Protein AF-W0HW18-F1 (afdb_monomer_lite)

Secondary structure (DSSP, 8-state):
--HHHHHHHHHHHHHTT-HHHHHHHHHHHHHHS-HHHHHHHHHHHHHHHHHHHTT--

Organism: NCBI:txid1239307

Foldseek 3Di:
DALVVLQVVLVVCVVVVVLVSSLVSLCVSLVNDDPVCNVVSNVSSVVSVVCVVVVPD

InterPro domains:
  IPR047666 ANR transcriptional regulator [NF033650] (2-54)

Sequence (57 aa):
MNYQLLSRRAAELERSHELIKARDMWKDAAKEAAPANREWAELRAALCDTKIERGWK

pLDDT: mean 90.96, std 7.54, range [57.28, 95.81]

Radius of gyration: 10.47 Å; chains: 1; bounding box: 29×17×24 Å

Structure (mmCIF, N/CA/C/O backbone):
data_AF-W0HW18-F1
#
_entry.id   AF-W0HW18-F1
#
loop_
_atom_site.group_PDB
_atom_site.id
_atom_site.type_symbol
_atom_site.label_atom_id
_atom_site.label_alt_id
_atom_site.label_comp_id
_atom_site.label_asym_id
_atom_site.label_entity_id
_atom_site.label_seq_id
_atom_site.pdbx_PDB_ins_code
_atom_site.Cartn_x
_atom_site.Cartn_y
_atom_site.Cartn_z
_atom_site.occupancy
_atom_site.B_iso_or_equiv
_atom_site.auth_seq_id
_atom_site.auth_comp_id
_atom_site.auth_asym_id
_atom_site.auth_atom_id
_atom_site.pdbx_PDB_model_num
ATOM 1 N N . MET A 1 1 ? 14.617 -3.661 -0.384 1.00 59.09 1 MET A N 1
ATOM 2 C CA . MET A 1 1 ? 13.787 -4.702 0.280 1.00 59.09 1 MET A CA 1
ATOM 3 C C . MET A 1 1 ? 12.860 -5.257 -0.796 1.00 59.09 1 MET A C 1
ATOM 5 O O . MET A 1 1 ? 12.203 -4.463 -1.438 1.00 59.09 1 MET A O 1
ATOM 9 N N . ASN A 1 2 ? 12.856 -6.561 -1.103 1.00 86.88 2 ASN A N 1
ATOM 10 C CA . ASN A 1 2 ? 12.188 -7.064 -2.321 1.00 86.88 2 ASN A CA 1
ATOM 11 C C . ASN A 1 2 ? 10.664 -6.788 -2.306 1.00 86.88 2 ASN A C 1
ATOM 13 O O . ASN A 1 2 ? 9.991 -7.134 -1.331 1.00 86.88 2 ASN A O 1
ATOM 17 N N . TYR A 1 3 ? 10.126 -6.224 -3.397 1.00 88.31 3 TYR A N 1
ATOM 18 C CA . TYR A 1 3 ? 8.695 -5.990 -3.640 1.00 88.31 3 TYR A CA 1
ATOM 19 C C . TYR A 1 3 ? 7.801 -7.159 -3.203 1.00 88.31 3 TYR A C 1
ATOM 21 O O . TYR A 1 3 ? 6.765 -6.949 -2.573 1.00 88.31 3 TYR A O 1
ATOM 29 N N . GLN A 1 4 ? 8.202 -8.402 -3.488 1.00 90.25 4 GLN A N 1
ATOM 30 C CA . GLN A 1 4 ? 7.417 -9.594 -3.140 1.00 90.25 4 GLN A CA 1
ATOM 31 C C . GLN A 1 4 ? 7.236 -9.765 -1.625 1.00 90.25 4 GLN A C 1
ATOM 33 O O . GLN A 1 4 ? 6.173 -10.173 -1.163 1.00 90.25 4 GLN A O 1
ATOM 38 N N . LEU A 1 5 ? 8.261 -9.430 -0.838 1.00 93.56 5 LEU A N 1
ATOM 39 C CA . LEU A 1 5 ? 8.202 -9.518 0.619 1.00 93.56 5 LEU A CA 1
ATOM 40 C C . LEU A 1 5 ? 7.290 -8.422 1.190 1.00 93.56 5 LEU A C 1
ATOM 42 O O . LEU A 1 5 ? 6.444 -8.697 2.041 1.00 93.56 5 LEU A O 1
ATOM 46 N N . LEU A 1 6 ? 7.441 -7.193 0.683 1.00 93.12 6 LEU A N 1
ATOM 47 C CA . LEU A 1 6 ? 6.655 -6.029 1.100 1.00 93.12 6 LEU A CA 1
ATOM 48 C C . LEU A 1 6 ? 5.172 -6.202 0.766 1.00 93.12 6 LEU A C 1
ATOM 50 O O . LEU A 1 6 ? 4.324 -6.061 1.642 1.00 93.12 6 LEU A O 1
ATOM 54 N N . SER A 1 7 ? 4.860 -6.587 -0.472 1.00 92.94 7 SER A N 1
ATOM 55 C CA . SER A 1 7 ? 3.487 -6.822 -0.936 1.00 92.94 7 SER A CA 1
ATOM 56 C C . SER A 1 7 ? 2.804 -7.969 -0.190 1.00 92.94 7 SER A C 1
ATOM 58 O O . SER A 1 7 ? 1.643 -7.843 0.203 1.00 92.94 7 SER A O 1
ATOM 60 N N . ARG A 1 8 ? 3.522 -9.066 0.091 1.00 95.19 8 ARG A N 1
ATOM 61 C CA . ARG A 1 8 ? 2.999 -10.151 0.931 1.00 95.19 8 ARG A CA 1
ATOM 62 C C . ARG A 1 8 ? 2.661 -9.653 2.333 1.00 95.19 8 ARG A C 1
ATOM 64 O O . ARG A 1 8 ? 1.566 -9.922 2.823 1.00 95.19 8 ARG A O 1
ATOM 71 N N . ARG A 1 9 ? 3.577 -8.922 2.974 1.00 94.56 9 ARG A N 1
ATOM 72 C CA . ARG A 1 9 ? 3.355 -8.421 4.334 1.00 94.56 9 ARG A CA 1
ATOM 73 C C . ARG A 1 9 ? 2.226 -7.393 4.386 1.00 94.56 9 ARG A C 1
ATOM 75 O O . ARG A 1 9 ? 1.421 -7.423 5.312 1.00 94.56 9 ARG A O 1
ATOM 82 N N . ALA A 1 10 ? 2.130 -6.530 3.379 1.00 94.69 10 ALA A N 1
ATOM 83 C CA . ALA A 1 10 ? 1.041 -5.574 3.233 1.00 94.69 10 ALA A CA 1
ATOM 84 C C . ALA A 1 10 ? -0.319 -6.284 3.099 1.00 94.69 10 ALA A C 1
ATOM 86 O O . ALA A 1 10 ? -1.276 -5.918 3.777 1.00 94.69 10 ALA A O 1
ATOM 87 N N . ALA A 1 11 ? -0.391 -7.362 2.309 1.00 94.56 11 ALA A N 1
ATOM 88 C CA . ALA A 1 11 ? -1.602 -8.169 2.169 1.00 94.56 11 ALA A CA 1
ATOM 89 C C . ALA A 1 11 ? -1.999 -8.901 3.467 1.00 94.56 11 ALA A C 1
ATOM 91 O O . ALA A 1 11 ? -3.188 -9.025 3.762 1.00 94.56 11 ALA A O 1
ATOM 92 N N . GLU A 1 12 ? -1.030 -9.377 4.255 1.00 95.75 12 GLU A N 1
ATOM 93 C CA . GLU A 1 12 ? -1.285 -9.941 5.589 1.00 95.75 12 GLU A CA 1
ATOM 94 C C . GLU A 1 12 ? -1.879 -8.884 6.534 1.00 95.75 12 GLU A C 1
ATOM 96 O O . GLU A 1 12 ? -2.882 -9.148 7.192 1.00 95.75 12 GLU A O 1
ATOM 101 N N . LEU A 1 13 ? -1.319 -7.670 6.544 1.00 94.44 13 LEU A N 1
ATOM 102 C CA . LEU A 1 13 ? -1.824 -6.553 7.350 1.00 94.44 13 LEU A CA 1
ATOM 103 C C . LEU A 1 13 ? -3.235 -6.123 6.928 1.00 94.44 13 LEU A C 1
ATOM 105 O O . LEU A 1 13 ? -4.065 -5.835 7.788 1.00 94.44 13 LEU A O 1
ATOM 109 N N . GLU A 1 14 ? -3.537 -6.133 5.626 1.00 92.25 14 GLU A N 1
ATOM 110 C CA . GLU A 1 14 ? -4.895 -5.876 5.137 1.00 92.25 14 GLU A CA 1
ATOM 111 C C . GLU A 1 14 ? -5.911 -6.898 5.648 1.00 92.25 14 GLU A C 1
ATOM 113 O O . GLU A 1 14 ? -7.023 -6.514 6.003 1.00 92.25 14 GLU A O 1
ATOM 118 N N . ARG A 1 15 ? -5.549 -8.188 5.693 1.00 92.25 15 ARG A N 1
ATOM 119 C CA . ARG A 1 15 ? -6.427 -9.241 6.235 1.00 92.25 15 ARG A CA 1
ATOM 120 C C . ARG A 1 15 ? -6.645 -9.090 7.737 1.00 92.25 15 ARG A C 1
ATOM 122 O O . ARG A 1 15 ? -7.720 -9.419 8.225 1.00 92.25 15 ARG A O 1
ATOM 129 N N . SER A 1 16 ? -5.648 -8.574 8.448 1.00 93.00 16 SER A N 1
ATOM 130 C CA . SER A 1 16 ? -5.727 -8.278 9.881 1.00 93.00 16 SER A CA 1
ATOM 131 C C . SER A 1 16 ? -6.400 -6.934 10.199 1.00 93.00 16 SER A C 1
ATOM 133 O O . SER A 1 16 ? -6.395 -6.527 11.356 1.00 93.00 16 SER A O 1
ATOM 135 N N . HIS A 1 17 ? -6.952 -6.228 9.203 1.00 89.44 17 HIS A N 1
ATOM 136 C CA . HIS A 1 17 ? -7.530 -4.880 9.340 1.00 89.44 17 HIS A CA 1
ATOM 137 C C . HIS A 1 17 ? -6.558 -3.815 9.883 1.00 89.44 17 HIS A C 1
ATOM 139 O O . HIS A 1 17 ? -6.966 -2.729 10.295 1.00 89.44 17 HIS A O 1
ATOM 145 N N . GLU A 1 18 ? -5.248 -4.055 9.808 1.00 93.62 18 GLU A N 1
ATOM 146 C CA . GLU A 1 18 ? -4.220 -3.073 10.158 1.00 93.62 18 GLU A CA 1
ATOM 147 C C . GLU A 1 18 ? -3.966 -2.116 8.982 1.00 93.62 18 GLU A C 1
ATOM 149 O O . GLU A 1 18 ? -2.856 -2.003 8.461 1.00 93.62 18 GLU A O 1
ATOM 154 N N . LEU A 1 19 ? -5.024 -1.428 8.541 1.00 91.69 19 LEU A N 1
ATOM 155 C CA . LEU A 1 19 ? -5.077 -0.702 7.267 1.00 91.69 19 LEU A CA 1
ATOM 156 C C . LEU A 1 19 ? -4.018 0.404 7.134 1.00 91.69 19 LEU A C 1
ATOM 158 O O . LEU A 1 19 ? -3.476 0.594 6.049 1.00 91.69 19 LEU A O 1
ATOM 162 N N . ILE A 1 20 ? -3.681 1.102 8.225 1.00 93.06 20 ILE A N 1
ATOM 163 C CA . ILE A 1 20 ? -2.639 2.147 8.220 1.00 93.06 20 ILE A CA 1
ATOM 164 C C . ILE A 1 20 ? -1.271 1.526 7.917 1.00 93.06 20 ILE A C 1
ATOM 166 O O . ILE A 1 20 ? -0.570 1.973 7.011 1.00 93.06 20 ILE A O 1
ATOM 170 N N . LYS A 1 21 ? -0.918 0.444 8.623 1.00 94.31 21 LYS A N 1
ATOM 171 C CA . LYS A 1 21 ? 0.349 -0.262 8.395 1.00 94.31 21 LYS A CA 1
ATOM 172 C C . LYS A 1 21 ? 0.372 -0.916 7.018 1.00 94.31 21 LYS A C 1
ATOM 174 O O . LYS A 1 21 ? 1.404 -0.902 6.357 1.00 94.31 21 LYS A O 1
ATOM 179 N N . ALA A 1 22 ? -0.758 -1.473 6.580 1.00 95.31 22 ALA A N 1
ATOM 180 C CA . ALA A 1 22 ? -0.892 -2.055 5.253 1.00 95.31 22 ALA A CA 1
ATOM 181 C C . ALA A 1 22 ? -0.630 -1.018 4.155 1.00 95.31 22 ALA A C 1
ATOM 183 O O . ALA A 1 22 ? 0.160 -1.275 3.251 1.00 95.31 22 ALA A O 1
ATOM 184 N N . ARG A 1 23 ? -1.229 0.174 4.264 1.00 95.50 23 ARG A N 1
ATOM 185 C CA . ARG A 1 23 ? -1.001 1.288 3.339 1.00 95.50 23 ARG A CA 1
ATOM 186 C C . ARG A 1 23 ? 0.467 1.675 3.266 1.00 95.50 23 ARG A C 1
ATOM 188 O O . ARG A 1 23 ? 1.001 1.812 2.168 1.00 95.50 23 ARG A O 1
ATOM 195 N N . ASP A 1 24 ? 1.101 1.890 4.413 1.00 95.25 24 ASP A N 1
ATOM 196 C CA . ASP A 1 24 ? 2.493 2.339 4.450 1.00 95.25 24 ASP A CA 1
ATOM 197 C C . ASP A 1 24 ? 3.406 1.273 3.820 1.00 95.25 24 ASP A C 1
ATOM 199 O O . ASP A 1 24 ? 4.250 1.588 2.982 1.00 95.25 24 ASP A O 1
ATOM 203 N N . MET A 1 25 ? 3.121 -0.005 4.086 1.00 95.50 25 MET A N 1
ATOM 204 C CA . MET A 1 25 ? 3.818 -1.133 3.467 1.00 95.50 25 MET A CA 1
ATOM 205 C C . MET A 1 25 ? 3.576 -1.229 1.949 1.00 95.50 25 MET A C 1
ATOM 207 O O . MET A 1 25 ? 4.494 -1.571 1.206 1.00 95.50 25 MET A O 1
ATOM 211 N N . TRP A 1 26 ? 2.375 -0.900 1.458 1.00 95.81 26 TRP A N 1
ATOM 212 C CA . TRP A 1 26 ? 2.088 -0.809 0.020 1.00 95.81 26 TRP A CA 1
ATOM 213 C C . TRP A 1 26 ? 2.817 0.349 -0.658 1.00 95.81 26 TRP A C 1
ATOM 215 O O . TRP A 1 26 ? 3.318 0.183 -1.769 1.00 95.81 26 TRP A O 1
ATOM 225 N N . LYS A 1 27 ? 2.931 1.499 0.014 1.00 95.12 27 LYS A N 1
ATOM 226 C CA . LYS A 1 27 ? 3.717 2.640 -0.477 1.00 95.12 27 LYS A CA 1
ATOM 227 C C . LYS A 1 27 ? 5.198 2.286 -0.583 1.00 95.12 27 LYS A C 1
ATOM 229 O O . LYS A 1 27 ? 5.837 2.653 -1.565 1.00 95.12 27 LYS A O 1
ATOM 234 N N . ASP A 1 28 ? 5.735 1.542 0.380 1.00 94.62 28 ASP A N 1
ATOM 235 C CA . ASP A 1 28 ? 7.111 1.050 0.304 1.00 94.62 28 ASP A CA 1
ATOM 236 C C . ASP A 1 28 ? 7.275 -0.039 -0.764 1.00 94.62 28 ASP A C 1
ATOM 238 O O . ASP A 1 28 ? 8.253 -0.018 -1.511 1.00 94.62 28 ASP A O 1
ATOM 242 N N . ALA A 1 29 ? 6.289 -0.928 -0.928 1.00 94.50 29 ALA A N 1
ATOM 243 C CA . ALA A 1 29 ? 6.276 -1.897 -2.021 1.00 94.50 29 ALA A CA 1
ATOM 244 C C . ALA A 1 29 ? 6.311 -1.200 -3.390 1.00 94.50 29 ALA A C 1
ATOM 246 O O . ALA A 1 29 ? 7.062 -1.628 -4.259 1.00 94.50 29 ALA A O 1
ATOM 247 N N . ALA A 1 30 ? 5.559 -0.111 -3.577 1.00 94.06 30 ALA A N 1
ATOM 248 C CA . ALA A 1 30 ? 5.533 0.648 -4.826 1.00 94.06 30 ALA A CA 1
ATOM 249 C C . ALA A 1 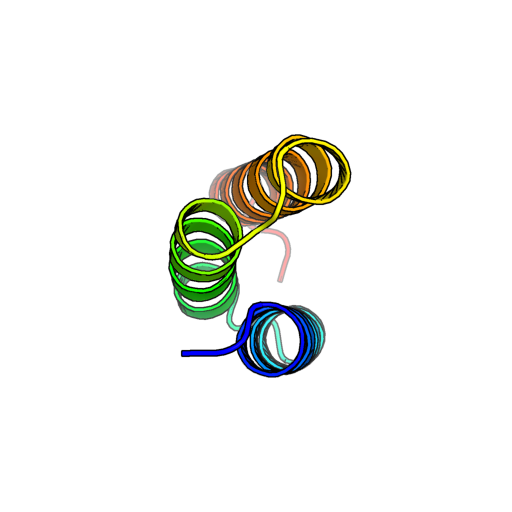30 ? 6.897 1.261 -5.190 1.00 94.06 30 ALA A C 1
ATOM 251 O O . ALA A 1 30 ? 7.251 1.299 -6.367 1.00 94.06 30 ALA A O 1
ATOM 252 N N . LYS A 1 31 ? 7.685 1.700 -4.198 1.00 93.0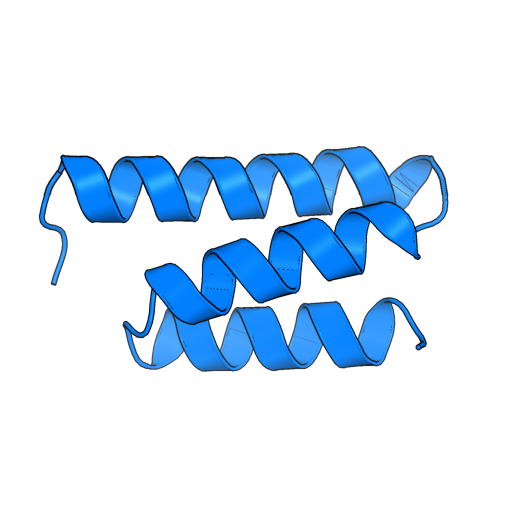6 31 LYS A N 1
ATOM 253 C CA . LYS A 1 31 ? 9.039 2.248 -4.421 1.00 93.06 31 LYS A CA 1
ATOM 254 C C . LYS A 1 31 ? 10.017 1.190 -4.937 1.00 93.06 31 LYS A C 1
ATOM 256 O O . LYS A 1 31 ? 10.877 1.504 -5.750 1.00 93.06 31 LYS A O 1
ATOM 261 N N . GLU A 1 32 ? 9.868 -0.047 -4.469 1.00 91.00 32 GLU A N 1
ATOM 262 C CA . GLU A 1 32 ? 10.737 -1.182 -4.812 1.00 91.00 32 GLU A CA 1
ATOM 263 C C . GLU A 1 32 ? 10.187 -2.015 -5.989 1.00 91.00 32 GLU A C 1
ATOM 265 O O . GLU A 1 32 ? 10.809 -2.988 -6.422 1.00 91.00 32 GLU A O 1
ATOM 270 N N . ALA A 1 33 ? 8.998 -1.674 -6.492 1.00 91.06 33 ALA A N 1
ATOM 271 C CA . ALA A 1 33 ? 8.327 -2.385 -7.568 1.00 91.06 33 ALA A CA 1
ATOM 272 C C . ALA A 1 33 ? 8.897 -2.012 -8.943 1.00 91.06 33 ALA A C 1
ATOM 274 O O . ALA A 1 33 ? 9.156 -0.847 -9.245 1.00 91.06 33 ALA A O 1
ATOM 275 N N . ALA A 1 34 ? 8.983 -3.000 -9.837 1.00 90.19 34 ALA A N 1
ATOM 276 C CA . ALA A 1 34 ? 9.120 -2.733 -11.266 1.00 90.19 34 ALA A CA 1
ATOM 277 C C . ALA A 1 34 ? 7.908 -1.919 -11.776 1.00 90.19 34 ALA A C 1
ATOM 279 O O . ALA A 1 34 ? 6.825 -2.039 -11.197 1.00 90.19 34 ALA A O 1
ATOM 280 N N . PRO A 1 35 ? 8.029 -1.158 -12.882 1.00 87.81 35 PRO A N 1
ATOM 281 C CA . PRO A 1 35 ? 6.950 -0.300 -13.386 1.00 87.81 35 PRO A CA 1
ATOM 282 C C . PRO A 1 35 ? 5.594 -1.007 -13.530 1.00 87.81 35 PRO A C 1
ATOM 284 O O . PRO A 1 35 ? 4.576 -0.455 -13.130 1.00 87.81 35 PRO A O 1
ATOM 287 N N . ALA A 1 36 ? 5.592 -2.263 -13.990 1.00 87.50 36 ALA A N 1
ATOM 288 C CA . ALA A 1 36 ? 4.381 -3.079 -14.132 1.00 87.50 36 ALA A CA 1
ATOM 289 C C . ALA A 1 36 ? 3.660 -3.380 -12.800 1.00 87.50 36 ALA A C 1
ATOM 291 O O . ALA A 1 36 ? 2.455 -3.593 -12.779 1.00 87.50 36 ALA A O 1
ATOM 292 N N . ASN A 1 37 ? 4.395 -3.400 -11.685 1.00 89.62 37 ASN A N 1
ATOM 293 C CA . ASN A 1 37 ? 3.886 -3.748 -10.354 1.00 89.62 37 ASN A CA 1
ATOM 294 C C . ASN A 1 37 ? 3.675 -2.523 -9.454 1.00 89.62 37 ASN A C 1
ATOM 296 O O . ASN A 1 37 ? 3.057 -2.632 -8.390 1.00 89.62 37 ASN A O 1
ATOM 300 N N . ARG A 1 38 ? 4.210 -1.369 -9.862 1.00 92.94 38 ARG A N 1
ATOM 301 C CA . ARG A 1 38 ? 4.129 -0.113 -9.120 1.00 92.94 38 ARG A CA 1
ATOM 302 C C . ARG A 1 38 ? 2.700 0.403 -9.057 1.00 92.94 38 ARG A C 1
ATOM 304 O O . ARG A 1 38 ? 2.211 0.657 -7.962 1.00 92.94 38 ARG A O 1
ATOM 311 N N . GLU A 1 39 ? 2.027 0.468 -10.204 1.00 93.75 39 GLU A N 1
ATOM 312 C CA . GLU A 1 39 ? 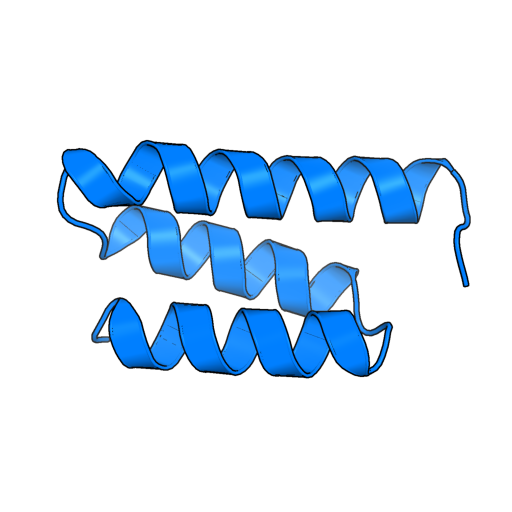0.629 0.908 -10.292 1.00 93.75 39 GLU A CA 1
ATOM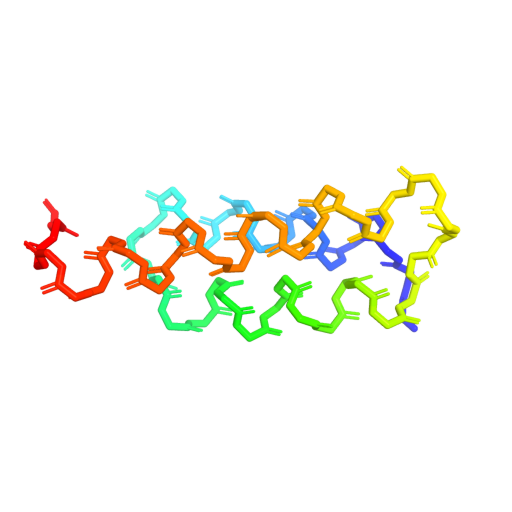 313 C C . GLU A 1 39 ? -0.274 0.054 -9.396 1.00 93.75 39 GLU A C 1
ATOM 315 O O . GLU A 1 39 ? -1.094 0.567 -8.637 1.00 93.75 39 GLU A O 1
ATOM 320 N N . TRP A 1 40 ? -0.064 -1.263 -9.403 1.00 92.50 40 TRP A N 1
ATOM 321 C CA . TRP A 1 40 ? -0.830 -2.162 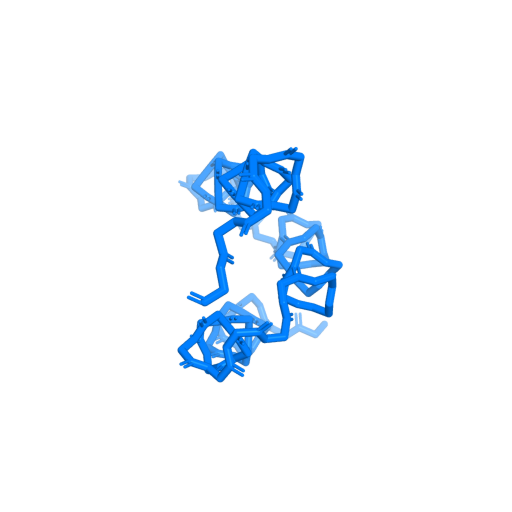-8.551 1.00 92.50 40 TRP A CA 1
ATOM 322 C C . TRP A 1 40 ? -0.608 -1.882 -7.058 1.00 92.50 40 TRP A C 1
ATOM 324 O O . TRP A 1 40 ? -1.570 -1.819 -6.293 1.00 92.50 40 TRP A O 1
ATOM 334 N N . ALA A 1 41 ? 0.639 -1.671 -6.629 1.00 94.44 41 ALA A N 1
ATOM 335 C CA . ALA A 1 41 ? 0.941 -1.329 -5.239 1.00 94.44 41 ALA A CA 1
ATOM 336 C C . ALA A 1 41 ? 0.352 0.034 -4.826 1.00 94.44 41 ALA A C 1
ATOM 338 O O . ALA A 1 41 ? -0.170 0.167 -3.719 1.00 94.44 41 ALA A O 1
ATOM 339 N N . GLU A 1 42 ? 0.369 1.023 -5.721 1.00 94.75 42 GLU A N 1
ATOM 340 C CA . GLU A 1 42 ? -0.241 2.338 -5.495 1.00 94.75 42 GLU A CA 1
ATOM 341 C C . GLU A 1 42 ? -1.769 2.236 -5.357 1.00 94.75 42 GLU A C 1
ATOM 343 O O . GLU A 1 42 ? -2.338 2.781 -4.408 1.00 94.75 42 GLU A O 1
ATOM 348 N N . LEU A 1 43 ? -2.435 1.451 -6.212 1.00 95.44 43 LEU A N 1
ATOM 349 C CA . LEU A 1 43 ? -3.874 1.180 -6.107 1.00 95.44 43 LEU A CA 1
ATOM 350 C C . LEU A 1 43 ? -4.242 0.486 -4.789 1.00 95.44 43 LEU A C 1
ATOM 352 O O . LEU A 1 43 ? -5.268 0.803 -4.184 1.00 95.44 43 LEU A O 1
ATOM 356 N N . ARG A 1 44 ? -3.409 -0.442 -4.304 1.00 95.44 44 ARG A N 1
ATOM 357 C CA . ARG A 1 44 ? -3.626 -1.096 -3.002 1.00 95.44 44 ARG A CA 1
ATOM 358 C C . ARG A 1 44 ? -3.454 -0.130 -1.833 1.00 95.44 44 ARG A C 1
ATOM 360 O O . ARG A 1 44 ? -4.254 -0.178 -0.896 1.00 95.44 44 ARG A O 1
ATOM 367 N N . ALA A 1 45 ? -2.474 0.769 -1.897 1.00 95.00 45 ALA A N 1
ATOM 368 C CA . ALA A 1 45 ? -2.328 1.831 -0.906 1.00 95.00 45 ALA A CA 1
ATOM 369 C C . ALA A 1 45 ? -3.562 2.750 -0.888 1.00 95.00 45 ALA A C 1
ATOM 371 O O . ALA A 1 45 ? -4.112 3.001 0.184 1.00 95.00 45 ALA A O 1
ATOM 372 N N . ALA A 1 46 ? -4.048 3.168 -2.061 1.00 94.69 46 ALA A N 1
ATOM 373 C CA . ALA A 1 46 ? -5.249 3.994 -2.190 1.00 94.69 46 ALA A CA 1
ATOM 374 C C . ALA A 1 46 ? -6.507 3.287 -1.656 1.00 94.69 46 ALA A C 1
ATOM 376 O O . ALA A 1 46 ? -7.318 3.894 -0.958 1.00 94.69 46 ALA A O 1
ATOM 377 N N . LEU A 1 47 ? -6.644 1.980 -1.907 1.00 93.56 47 LEU A N 1
ATOM 378 C CA . LEU A 1 47 ? -7.727 1.179 -1.338 1.00 93.56 47 LEU A CA 1
ATOM 379 C C . LEU A 1 47 ? -7.678 1.176 0.195 1.00 93.56 47 LEU A C 1
ATOM 381 O O . LEU A 1 47 ? -8.721 1.282 0.837 1.00 93.56 47 LEU A O 1
ATOM 385 N N . CYS A 1 48 ? -6.487 1.057 0.787 1.00 93.25 48 CYS A N 1
ATOM 386 C CA . CYS A 1 48 ? -6.330 1.130 2.238 1.00 93.25 48 CYS A CA 1
ATOM 387 C C . CYS A 1 48 ? -6.754 2.503 2.778 1.00 93.25 48 CYS A C 1
ATOM 389 O O . CYS A 1 48 ? -7.497 2.540 3.754 1.00 93.25 48 CYS A O 1
ATOM 391 N N . ASP A 1 49 ? -6.362 3.603 2.124 1.00 92.62 49 ASP A N 1
ATOM 392 C CA . ASP A 1 49 ? -6.811 4.956 2.490 1.00 92.62 49 ASP A CA 1
ATOM 393 C C . ASP A 1 49 ? -8.345 5.073 2.423 1.00 92.62 49 ASP A C 1
ATOM 395 O O . ASP A 1 49 ? -8.969 5.455 3.410 1.00 92.62 49 ASP A O 1
ATOM 399 N N . THR A 1 50 ? -8.983 4.606 1.343 1.00 93.06 50 THR A N 1
ATOM 400 C CA . THR A 1 50 ? -10.456 4.616 1.231 1.00 93.06 50 THR A CA 1
ATOM 401 C C . THR A 1 50 ? -11.133 3.803 2.339 1.00 93.06 50 THR A C 1
ATOM 403 O O . THR A 1 50 ? -12.169 4.209 2.867 1.00 93.06 50 THR A O 1
ATOM 406 N N . LYS A 1 51 ? -10.576 2.641 2.709 1.00 91.56 51 LYS A N 1
ATOM 407 C CA . LYS A 1 51 ? -11.108 1.821 3.810 1.00 91.56 51 LYS A CA 1
ATOM 408 C C . LYS A 1 51 ? -10.985 2.534 5.160 1.00 91.56 51 LYS A C 1
ATOM 410 O O . LYS A 1 51 ? -11.913 2.452 5.963 1.00 91.56 51 LYS A O 1
ATOM 415 N N . ILE A 1 52 ? -9.875 3.242 5.389 1.00 89.44 52 ILE A N 1
ATOM 416 C CA . ILE A 1 52 ? -9.647 4.054 6.592 1.00 89.44 52 ILE A CA 1
ATOM 417 C C . ILE A 1 52 ? -10.664 5.197 6.652 1.00 89.44 52 ILE A C 1
ATOM 419 O O . ILE A 1 52 ? -11.343 5.346 7.665 1.00 89.44 52 ILE A O 1
ATOM 423 N N . GLU A 1 53 ? -10.816 5.960 5.567 1.00 90.06 53 GLU A N 1
ATOM 424 C CA . GLU A 1 53 ? -11.744 7.098 5.490 1.00 90.06 53 GLU A CA 1
ATOM 425 C C . GLU A 1 53 ? -13.203 6.676 5.681 1.00 90.06 53 GLU A C 1
ATOM 427 O O . GLU A 1 53 ? -13.971 7.357 6.357 1.00 90.06 53 GLU A O 1
ATOM 432 N N . ARG A 1 54 ? -13.591 5.523 5.123 1.00 86.44 54 ARG A N 1
ATOM 433 C CA . ARG A 1 54 ? -14.947 4.976 5.266 1.00 86.44 54 ARG A CA 1
ATOM 434 C C . ARG A 1 54 ? -15.186 4.250 6.592 1.00 86.44 54 ARG A C 1
ATOM 436 O O . ARG A 1 54 ? -16.305 3.798 6.826 1.00 86.44 54 ARG A O 1
ATOM 443 N N . GLY A 1 55 ? -14.164 4.104 7.437 1.00 80.25 55 GLY A N 1
ATOM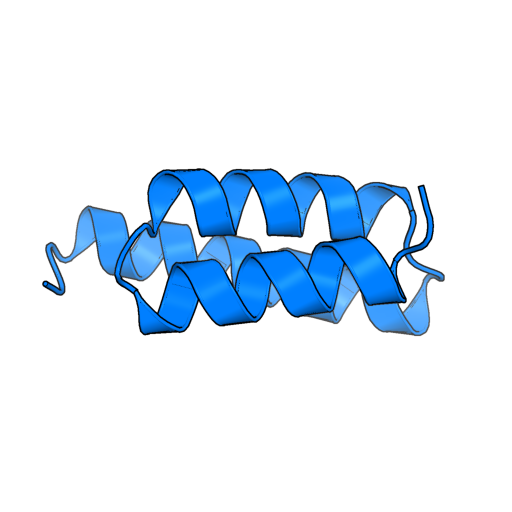 444 C CA . GLY A 1 55 ? -14.266 3.398 8.714 1.00 80.25 55 GLY A CA 1
ATOM 445 C C . GLY A 1 55 ? -14.607 1.912 8.574 1.00 80.25 55 GLY A C 1
ATOM 446 O O . GLY A 1 55 ? -15.245 1.356 9.466 1.00 80.25 55 GLY A O 1
ATOM 447 N N . TRP A 1 56 ? -14.222 1.272 7.465 1.00 69.12 56 TRP A N 1
ATOM 448 C CA . TRP A 1 56 ? -14.432 -0.164 7.268 1.00 69.12 56 TRP A CA 1
ATOM 449 C C . TRP A 1 56 ? -13.545 -0.927 8.263 1.00 69.12 56 TRP A C 1
ATOM 451 O O . TRP A 1 56 ? -12.320 -0.927 8.125 1.00 69.12 56 TRP A O 1
ATOM 461 N N . LYS A 1 57 ? -14.171 -1.512 9.289 1.00 57.28 57 LYS A N 1
ATOM 462 C CA . LYS A 1 57 ? -13.543 -2.324 10.338 1.00 57.28 57 LYS A CA 1
ATOM 463 C C . LYS A 1 57 ? -13.953 -3.780 10.218 1.00 57.28 57 LYS A C 1
ATOM 465 O O . LYS A 1 57 ? -15.133 -4.018 9.877 1.00 57.28 57 LYS A O 1
#